Protein AF-A0A3D4FYM9-F1 (afdb_monomer_lite)

Sequence (150 aa):
MAAAEGGMVFTTIVLLTGPLWGKIAWGTYWTWDPRLTSTLLLWFIYLGYFIVRGSTDNSERGRRFSAVVGIVGALDLPLIHLSVTWFRSLHPQPVVLKPEKPTLDPDMLMTLMTGLLAFTALFLGLIVFRYGLERSRWNLELRTRRTGAA

Foldseek 3Di:
DLLLVLLLVVLVCCLVVVLVVCCVVPVGSDDPQQLNVLSVVLNVLSVVLVCLCPVDPDNVNSVVVSVVSVVVSVVSVVVSVCSLVPDDDPDDHDQPPDPDHRPDDPVVVVVVVVVVVVVVVVSVVSSVVVVVVVVVVVVVVVVCVVVVVD

Radius of gyration: 20.03 Å; chains: 1; bounding box: 49×28×64 Å

pLDDT: mean 90.99, std 6.13, range [51.28, 97.25]

Structure (mmCIF, N/CA/C/O backbone):
data_AF-A0A3D4FYM9-F1
#
_entry.id   AF-A0A3D4FYM9-F1
#
loop_
_atom_site.group_PDB
_atom_site.id
_atom_site.type_symbol
_atom_site.label_atom_id
_atom_site.label_alt_id
_atom_site.label_comp_id
_atom_site.label_asym_id
_atom_site.label_entity_id
_atom_site.label_seq_id
_atom_site.pdbx_PDB_ins_code
_atom_site.Cartn_x
_atom_site.Cartn_y
_atom_site.Cartn_z
_atom_site.occupancy
_atom_site.B_iso_or_equiv
_atom_site.auth_seq_id
_atom_site.auth_comp_id
_atom_site.auth_asym_id
_atom_site.auth_atom_id
_atom_site.pdbx_PDB_model_num
ATOM 1 N N . MET A 1 1 ? -11.052 -1.052 9.809 1.00 73.56 1 MET A N 1
ATOM 2 C CA . MET A 1 1 ? -9.872 -1.581 10.523 1.00 73.56 1 MET A CA 1
ATOM 3 C C . MET A 1 1 ? -9.320 -2.796 9.797 1.00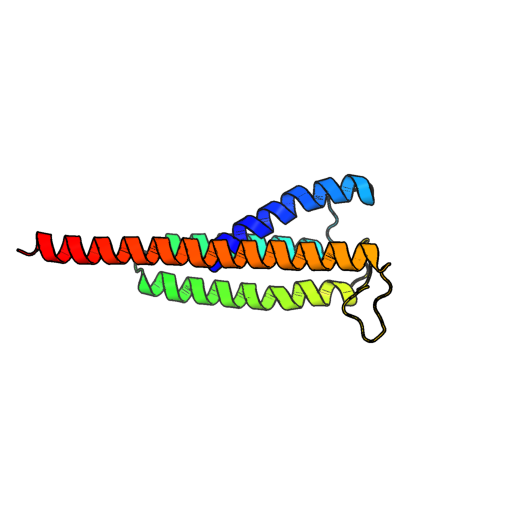 73.56 1 MET A C 1
ATOM 5 O O . MET A 1 1 ? -8.222 -2.673 9.281 1.00 73.56 1 MET A O 1
ATOM 9 N N . ALA A 1 2 ? -10.107 -3.862 9.603 1.00 79.56 2 ALA A N 1
ATOM 10 C CA . ALA A 1 2 ? -9.695 -5.060 8.852 1.00 79.56 2 ALA A CA 1
ATOM 11 C C . ALA A 1 2 ? -8.973 -4.794 7.507 1.00 79.56 2 ALA A C 1
ATOM 13 O O . ALA A 1 2 ? -7.904 -5.342 7.266 1.00 79.56 2 ALA A O 1
ATOM 14 N N . ALA A 1 3 ? -9.507 -3.914 6.649 1.00 83.81 3 ALA A N 1
ATOM 15 C CA . ALA A 1 3 ? -8.876 -3.605 5.358 1.00 83.81 3 ALA A CA 1
ATOM 16 C C . ALA A 1 3 ? -7.536 -2.850 5.480 1.00 83.81 3 ALA A C 1
ATOM 18 O O . ALA A 1 3 ? -6.617 -3.113 4.711 1.00 83.81 3 ALA A O 1
ATOM 19 N N . ALA A 1 4 ? -7.404 -1.950 6.462 1.00 87.31 4 ALA A N 1
ATOM 20 C CA . ALA A 1 4 ? -6.169 -1.199 6.692 1.00 87.31 4 ALA A CA 1
ATOM 21 C C . ALA A 1 4 ? -5.039 -2.107 7.203 1.00 87.31 4 ALA A C 1
ATOM 23 O O . ALA A 1 4 ? -3.888 -1.929 6.826 1.00 87.31 4 ALA A O 1
ATOM 24 N N . GLU A 1 5 ? -5.364 -3.116 8.017 1.00 88.38 5 GLU A N 1
ATOM 25 C CA . GLU A 1 5 ? -4.392 -4.116 8.484 1.00 88.38 5 GLU A CA 1
ATOM 26 C C . GLU A 1 5 ? -3.892 -4.991 7.340 1.00 88.38 5 GLU A C 1
ATOM 28 O O . GLU A 1 5 ? -2.687 -5.194 7.203 1.00 88.38 5 GLU A O 1
ATOM 33 N N . GLY A 1 6 ? -4.805 -5.454 6.480 1.00 90.06 6 GLY A N 1
ATOM 34 C CA . GLY A 1 6 ? -4.428 -6.167 5.263 1.00 90.06 6 GLY A CA 1
ATOM 35 C C . GLY A 1 6 ? -3.527 -5.311 4.371 1.00 90.06 6 GLY A C 1
ATOM 36 O O . GLY A 1 6 ? -2.460 -5.762 3.960 1.00 90.06 6 GLY A O 1
ATOM 37 N N . GLY A 1 7 ? -3.921 -4.058 4.119 1.00 91.44 7 GLY A N 1
ATOM 38 C CA . GLY A 1 7 ? -3.148 -3.117 3.306 1.00 91.44 7 GLY A CA 1
ATOM 39 C C . GLY A 1 7 ? -1.743 -2.879 3.861 1.00 91.44 7 GLY A C 1
ATOM 40 O O . GLY A 1 7 ? -0.768 -2.953 3.116 1.00 91.44 7 GLY A O 1
ATOM 41 N N . MET A 1 8 ? -1.623 -2.691 5.175 1.00 94.25 8 MET A N 1
ATOM 42 C CA . MET A 1 8 ? -0.348 -2.530 5.874 1.00 94.25 8 MET A CA 1
ATOM 43 C C . MET A 1 8 ? 0.578 -3.734 5.679 1.00 94.25 8 MET A C 1
ATOM 45 O O . MET A 1 8 ? 1.748 -3.563 5.333 1.00 94.25 8 MET A O 1
ATOM 49 N N . VAL A 1 9 ? 0.066 -4.954 5.869 1.00 93.75 9 VAL A N 1
ATOM 50 C CA . VAL A 1 9 ? 0.854 -6.188 5.719 1.00 93.75 9 VAL A CA 1
ATOM 51 C C . VAL A 1 9 ? 1.342 -6.342 4.282 1.00 93.75 9 VAL A C 1
ATOM 53 O O . VAL A 1 9 ? 2.535 -6.530 4.059 1.00 93.75 9 VAL A O 1
ATOM 56 N N . PHE A 1 10 ? 0.451 -6.202 3.302 1.00 94.50 10 PHE A N 1
ATOM 57 C CA . PHE A 1 10 ? 0.804 -6.372 1.891 1.00 94.50 10 PHE A CA 1
ATOM 58 C C . PHE A 1 10 ? 1.779 -5.291 1.418 1.00 94.50 10 PHE A C 1
ATOM 60 O O . PHE A 1 10 ? 2.760 -5.607 0.749 1.00 94.50 10 PHE A O 1
ATOM 67 N N . THR A 1 11 ? 1.570 -4.036 1.821 1.00 95.31 11 THR A N 1
ATOM 68 C CA . THR A 1 11 ? 2.487 -2.935 1.486 1.00 95.31 11 THR A CA 1
ATOM 69 C C . THR A 1 11 ? 3.859 -3.156 2.124 1.00 95.31 11 THR A C 1
ATOM 71 O O . THR A 1 11 ? 4.875 -2.938 1.476 1.00 95.31 11 THR A O 1
ATOM 74 N N . THR A 1 12 ? 3.910 -3.658 3.363 1.00 96.81 12 THR A N 1
ATOM 75 C CA . THR A 1 12 ? 5.177 -4.015 4.026 1.00 96.81 12 THR A CA 1
ATOM 76 C C . THR A 1 12 ? 5.907 -5.116 3.267 1.00 96.81 12 THR A C 1
ATOM 78 O O . THR A 1 12 ? 7.101 -4.988 3.017 1.00 96.81 12 THR A O 1
ATOM 81 N N . ILE A 1 13 ? 5.199 -6.173 2.855 1.00 96.12 13 ILE A N 1
ATOM 82 C CA . ILE A 1 13 ? 5.787 -7.248 2.048 1.00 96.12 13 ILE A CA 1
ATOM 83 C C . ILE A 1 13 ? 6.370 -6.662 0.762 1.00 96.12 13 ILE A C 1
ATOM 85 O O . ILE A 1 13 ? 7.546 -6.876 0.496 1.00 96.12 13 ILE A O 1
ATOM 89 N N . VAL A 1 14 ? 5.601 -5.859 0.020 1.00 95.12 14 VAL A N 1
ATOM 90 C CA . VAL A 1 14 ? 6.057 -5.228 -1.230 1.00 95.12 14 VAL A CA 1
ATOM 91 C C . VAL A 1 14 ? 7.296 -4.354 -1.015 1.00 95.12 14 VAL A C 1
ATOM 93 O O . VAL A 1 14 ? 8.240 -4.449 -1.796 1.00 95.12 14 VAL A O 1
ATOM 96 N N . LEU A 1 15 ? 7.334 -3.543 0.046 1.00 96.50 15 LEU A N 1
ATOM 97 C CA . LEU A 1 15 ? 8.478 -2.677 0.352 1.00 96.50 15 LEU A CA 1
ATOM 98 C C . LEU A 1 15 ? 9.730 -3.445 0.790 1.00 96.50 15 LEU A C 1
ATOM 100 O O . LEU A 1 15 ? 10.827 -2.908 0.680 1.00 96.50 15 LEU A O 1
ATOM 104 N N . LEU A 1 16 ? 9.595 -4.687 1.256 1.00 96.44 16 LEU A N 1
ATOM 105 C CA . LEU A 1 16 ? 10.733 -5.538 1.605 1.00 96.44 16 LEU A CA 1
ATOM 106 C C . LEU A 1 16 ? 11.178 -6.404 0.423 1.00 96.44 16 LEU A C 1
ATOM 108 O O . LEU A 1 16 ? 12.359 -6.443 0.086 1.00 96.44 16 LEU A O 1
ATOM 112 N N . THR A 1 17 ? 10.244 -7.092 -0.233 1.00 96.44 17 THR A N 1
ATOM 113 C CA . THR A 1 17 ? 10.552 -8.030 -1.321 1.00 96.44 17 THR A CA 1
ATOM 114 C C . THR A 1 17 ? 10.844 -7.322 -2.640 1.00 96.44 17 THR A C 1
ATOM 116 O O . THR A 1 17 ? 11.630 -7.826 -3.439 1.00 96.44 17 THR A O 1
ATOM 119 N N . GLY A 1 18 ? 10.244 -6.151 -2.873 1.00 94.31 18 GLY A N 1
ATOM 120 C CA . GLY A 1 18 ? 10.445 -5.344 -4.076 1.00 94.31 18 GLY A CA 1
ATOM 121 C C . GLY A 1 18 ? 11.907 -4.934 -4.271 1.00 94.31 18 GLY A C 1
ATOM 122 O O . GLY A 1 18 ? 12.480 -5.287 -5.299 1.00 94.31 18 GLY A O 1
ATOM 123 N N . PRO A 1 19 ? 12.553 -4.277 -3.290 1.00 95.56 19 PRO A N 1
ATOM 124 C CA . PRO A 1 19 ? 13.971 -3.924 -3.367 1.00 95.56 19 PRO A CA 1
ATOM 125 C C . PRO A 1 19 ? 14.909 -5.110 -3.588 1.00 95.56 19 PRO A C 1
ATOM 127 O O . PRO A 1 19 ? 15.869 -5.010 -4.354 1.00 95.56 19 PRO A O 1
ATOM 130 N N . LEU A 1 20 ? 14.628 -6.249 -2.946 1.00 96.44 20 LEU A N 1
ATOM 131 C CA . LEU A 1 20 ? 15.413 -7.475 -3.114 1.00 96.44 20 LEU A CA 1
ATOM 132 C C . LEU A 1 20 ? 15.363 -7.971 -4.563 1.00 96.44 20 LEU A C 1
ATOM 134 O O . LEU A 1 20 ? 16.399 -8.289 -5.145 1.00 96.44 20 LEU A O 1
ATOM 138 N N . TRP A 1 21 ? 14.175 -7.977 -5.170 1.00 95.19 21 TRP A N 1
ATOM 139 C CA . TRP A 1 21 ? 14.016 -8.312 -6.583 1.00 95.19 21 TRP A CA 1
ATOM 140 C C . TRP A 1 21 ? 14.623 -7.243 -7.505 1.00 95.19 21 TRP A C 1
ATOM 142 O O . TRP A 1 21 ? 15.315 -7.582 -8.464 1.00 95.19 21 TRP A O 1
ATOM 152 N N . GLY A 1 22 ? 14.442 -5.958 -7.186 1.00 93.69 22 GLY A N 1
ATOM 153 C CA . GLY A 1 22 ? 14.993 -4.830 -7.942 1.00 93.69 22 GLY A CA 1
ATOM 154 C C . GLY A 1 22 ? 16.516 -4.883 -8.045 1.00 93.69 22 GLY A C 1
ATOM 155 O O . GLY A 1 22 ? 17.077 -4.605 -9.107 1.00 93.69 22 GLY A O 1
ATOM 156 N N . LYS A 1 23 ? 17.198 -5.355 -6.994 1.00 95.19 23 LYS A N 1
ATOM 157 C CA . LYS A 1 23 ? 18.647 -5.572 -7.035 1.00 95.19 23 LYS A CA 1
ATOM 158 C C . LYS A 1 23 ? 19.053 -6.593 -8.096 1.00 95.19 23 LYS A C 1
ATOM 160 O O . LYS A 1 23 ? 20.060 -6.377 -8.766 1.00 95.19 23 LYS A O 1
ATOM 165 N N . ILE A 1 24 ? 18.284 -7.671 -8.244 1.00 95.81 24 ILE A N 1
ATOM 166 C CA . ILE A 1 24 ? 18.537 -8.736 -9.222 1.00 95.81 24 ILE A CA 1
ATOM 167 C C . ILE A 1 24 ? 18.197 -8.254 -10.637 1.00 95.81 24 ILE A C 1
ATOM 169 O O . ILE A 1 24 ? 18.975 -8.474 -11.559 1.00 95.81 24 ILE A O 1
ATOM 173 N N . ALA A 1 25 ? 17.061 -7.576 -10.811 1.00 93.44 25 ALA A N 1
ATOM 174 C CA . ALA A 1 25 ? 16.569 -7.164 -12.124 1.00 93.44 25 ALA A CA 1
ATOM 175 C C . ALA A 1 25 ? 17.298 -5.936 -12.698 1.00 93.44 25 ALA A C 1
ATOM 177 O O . ALA A 1 25 ? 17.556 -5.877 -13.899 1.00 93.44 25 ALA A O 1
ATOM 178 N N . TRP A 1 26 ? 17.614 -4.948 -11.856 1.00 94.00 26 TRP A N 1
ATOM 179 C CA . TRP A 1 26 ? 18.085 -3.619 -12.277 1.00 94.00 26 TRP A CA 1
ATOM 180 C C . TRP A 1 26 ? 19.384 -3.174 -11.595 1.00 94.00 26 TRP A C 1
ATOM 182 O O . TRP A 1 26 ? 19.847 -2.057 -11.814 1.00 94.00 26 TRP A O 1
ATOM 192 N N . GLY A 1 27 ? 19.983 -4.008 -10.743 1.00 95.38 27 GLY A N 1
ATOM 193 C CA . GLY A 1 27 ? 21.263 -3.712 -10.093 1.00 95.38 27 GLY A CA 1
ATOM 194 C C . GLY A 1 27 ? 21.192 -2.743 -8.905 1.00 95.38 27 GLY A C 1
ATOM 195 O O . GLY A 1 27 ? 22.217 -2.519 -8.253 1.00 95.38 27 GLY A O 1
ATOM 196 N N . THR A 1 28 ? 20.010 -2.229 -8.547 1.00 94.44 28 THR A N 1
ATOM 197 C CA . THR A 1 28 ? 19.791 -1.315 -7.410 1.00 94.44 28 THR A CA 1
ATOM 198 C C . THR A 1 28 ? 18.623 -1.764 -6.532 1.00 94.44 28 THR A C 1
ATOM 200 O O . THR A 1 28 ? 17.626 -2.266 -7.038 1.00 94.44 28 THR A O 1
ATOM 203 N N . TYR A 1 29 ? 18.737 -1.580 -5.213 1.00 93.88 29 TYR A N 1
ATOM 204 C CA . TYR A 1 29 ? 17.659 -1.905 -4.271 1.00 93.88 29 TYR A CA 1
ATOM 205 C C . TYR A 1 29 ? 16.525 -0.879 -4.313 1.00 93.88 29 TYR A C 1
ATOM 207 O O . TYR A 1 29 ? 15.361 -1.225 -4.154 1.00 93.88 29 TYR A O 1
ATOM 215 N N . TRP A 1 30 ? 16.853 0.398 -4.492 1.00 95.44 30 TRP A N 1
ATOM 216 C CA . TRP A 1 30 ? 15.868 1.466 -4.398 1.00 95.44 30 TRP A CA 1
ATOM 217 C C . TRP A 1 30 ? 16.238 2.628 -5.300 1.00 95.44 30 TRP A C 1
ATOM 219 O O . TRP A 1 30 ? 17.409 2.991 -5.436 1.00 95.44 30 TRP A O 1
ATOM 229 N N . THR A 1 31 ? 15.210 3.238 -5.871 1.00 92.94 31 THR A N 1
ATOM 230 C CA . THR A 1 31 ? 15.284 4.532 -6.531 1.00 92.94 31 THR A CA 1
ATOM 231 C C . THR A 1 31 ? 14.229 5.442 -5.943 1.00 92.94 31 THR A C 1
ATOM 233 O O . THR A 1 31 ? 13.118 5.022 -5.641 1.00 92.94 31 THR A O 1
ATOM 236 N N . TRP A 1 32 ? 14.561 6.717 -5.804 1.00 93.25 32 TRP A N 1
ATOM 237 C CA . TRP A 1 32 ? 13.632 7.736 -5.319 1.00 93.25 32 TRP A CA 1
ATOM 238 C C . TRP A 1 32 ? 12.696 8.220 -6.427 1.00 93.25 32 TRP A C 1
ATOM 240 O O . TRP A 1 32 ? 12.464 9.415 -6.589 1.00 93.25 32 TRP A O 1
ATOM 250 N N . ASP A 1 33 ? 12.193 7.295 -7.243 1.00 93.00 33 ASP A N 1
ATOM 251 C CA . ASP A 1 33 ? 11.216 7.640 -8.262 1.00 93.00 33 ASP A CA 1
ATOM 252 C C . ASP A 1 33 ? 9.827 7.849 -7.633 1.00 93.00 33 ASP A C 1
ATOM 254 O O . ASP A 1 33 ? 9.548 7.347 -6.533 1.00 93.00 33 ASP A O 1
ATOM 258 N N . PRO A 1 34 ? 8.934 8.594 -8.308 1.00 93.12 34 PRO A N 1
ATOM 259 C CA . PRO A 1 34 ? 7.643 8.952 -7.734 1.00 93.12 34 PRO A CA 1
ATOM 260 C C . PRO A 1 34 ? 6.753 7.756 -7.397 1.00 93.12 34 PRO A C 1
ATOM 262 O O . PRO A 1 34 ? 5.979 7.855 -6.449 1.00 93.12 34 PRO A O 1
ATOM 265 N N . ARG A 1 35 ? 6.875 6.618 -8.095 1.00 93.81 35 ARG A N 1
ATOM 266 C CA . ARG A 1 35 ? 6.069 5.413 -7.834 1.00 93.81 35 ARG A CA 1
ATOM 267 C C . ARG A 1 35 ? 6.485 4.741 -6.534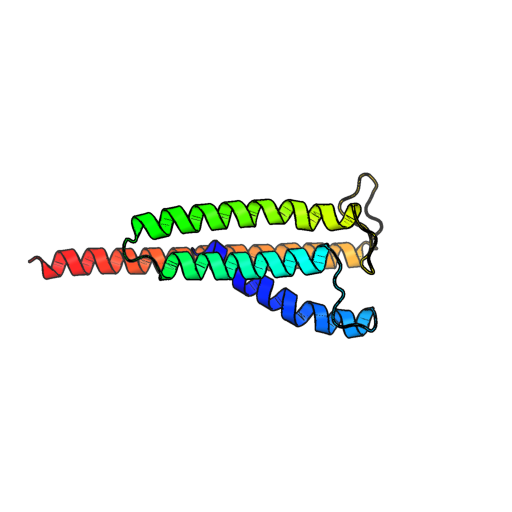 1.00 93.81 35 ARG A C 1
ATOM 269 O O . ARG A 1 35 ? 5.644 4.441 -5.688 1.00 93.81 35 ARG A O 1
ATOM 276 N N . LEU A 1 36 ? 7.786 4.513 -6.370 1.00 94.94 36 LEU A N 1
ATOM 277 C CA . LEU A 1 36 ? 8.333 3.904 -5.159 1.00 94.94 36 LEU A CA 1
ATOM 278 C C . LEU A 1 36 ? 8.142 4.817 -3.943 1.00 94.94 36 LEU A C 1
ATOM 280 O O . LEU A 1 36 ? 7.709 4.364 -2.884 1.00 94.94 36 LEU A O 1
ATOM 284 N N . THR A 1 37 ? 8.372 6.119 -4.116 1.00 95.50 37 THR A N 1
ATOM 285 C CA . THR A 1 37 ? 8.239 7.107 -3.036 1.00 95.50 37 THR A CA 1
ATOM 286 C C . THR A 1 37 ? 6.787 7.276 -2.579 1.00 95.50 37 THR A C 1
ATOM 288 O O . THR A 1 37 ? 6.539 7.310 -1.377 1.00 95.50 37 THR A O 1
ATOM 291 N N . SER A 1 38 ? 5.816 7.321 -3.499 1.00 95.38 38 SER A N 1
ATOM 292 C CA . SER A 1 38 ? 4.387 7.356 -3.135 1.00 95.38 38 SER A CA 1
ATOM 293 C C . SER A 1 38 ? 3.927 6.047 -2.489 1.00 95.38 38 SER A C 1
ATOM 295 O O . SER A 1 38 ? 3.229 6.071 -1.486 1.00 95.38 38 SER A O 1
ATOM 297 N N . THR A 1 39 ? 4.424 4.891 -2.937 1.00 95.94 39 THR A N 1
ATOM 298 C CA . THR A 1 39 ? 4.140 3.610 -2.259 1.00 95.94 39 THR A CA 1
ATOM 299 C C . THR A 1 39 ? 4.689 3.578 -0.823 1.00 95.94 39 THR A C 1
ATOM 301 O O . THR A 1 39 ? 4.041 3.056 0.086 1.00 95.94 39 THR A O 1
ATOM 304 N N . LEU A 1 40 ? 5.867 4.164 -0.583 1.00 96.94 40 LEU A N 1
ATOM 305 C CA . LEU A 1 40 ? 6.410 4.342 0.767 1.00 96.94 40 LEU A CA 1
ATOM 306 C C . LEU A 1 40 ? 5.570 5.331 1.594 1.00 96.94 40 LEU A C 1
ATOM 308 O O . LEU A 1 40 ? 5.335 5.102 2.781 1.00 96.94 40 LEU A O 1
ATOM 312 N N . LEU A 1 41 ? 5.076 6.407 0.978 1.00 97.12 41 LEU A N 1
ATOM 313 C CA . LEU A 1 41 ? 4.159 7.345 1.625 1.00 97.12 41 LEU A CA 1
ATOM 314 C C . LEU A 1 41 ? 2.854 6.653 2.045 1.00 97.12 41 LEU A C 1
ATOM 316 O O . LEU A 1 41 ? 2.431 6.819 3.188 1.00 97.12 41 LEU A O 1
ATOM 320 N N . LEU A 1 42 ? 2.267 5.815 1.186 1.00 96.81 42 LEU A N 1
ATOM 321 C CA . LEU A 1 42 ? 1.097 4.998 1.512 1.00 96.81 42 LEU A CA 1
ATOM 322 C C . LEU A 1 42 ? 1.331 4.135 2.759 1.00 96.81 42 LEU A C 1
ATOM 324 O O . LEU A 1 42 ? 0.459 4.028 3.622 1.00 96.81 42 LEU A O 1
ATOM 328 N N . TRP A 1 43 ? 2.522 3.546 2.891 1.00 97.19 43 TRP A N 1
ATOM 329 C CA . TRP A 1 43 ? 2.900 2.771 4.074 1.00 97.19 43 TRP A CA 1
ATOM 330 C C . TRP A 1 43 ? 2.916 3.628 5.348 1.00 97.19 43 TRP A C 1
ATOM 332 O O . TRP A 1 43 ? 2.354 3.226 6.369 1.00 97.19 43 TRP A O 1
ATOM 342 N N . PHE A 1 44 ? 3.466 4.846 5.286 1.00 97.25 44 PHE A N 1
ATOM 343 C CA . PHE A 1 44 ? 3.394 5.795 6.402 1.00 97.25 44 PHE A CA 1
ATOM 344 C C . PHE A 1 44 ? 1.963 6.253 6.705 1.00 97.25 44 PHE A C 1
ATOM 346 O O . PHE A 1 44 ? 1.618 6.425 7.874 1.00 97.25 44 PHE A O 1
ATOM 353 N N . ILE A 1 45 ? 1.106 6.405 5.693 1.00 96.06 45 ILE A N 1
ATOM 354 C CA . ILE A 1 45 ? -0.315 6.720 5.887 1.00 96.06 45 ILE A CA 1
ATOM 355 C C . ILE A 1 45 ? -1.018 5.582 6.637 1.00 96.06 45 ILE A C 1
ATOM 357 O O . ILE A 1 45 ? -1.778 5.851 7.571 1.00 96.06 45 ILE A O 1
ATOM 361 N N . TYR A 1 46 ? -0.733 4.317 6.309 1.00 95.62 46 TYR A N 1
ATOM 362 C CA . TYR A 1 46 ? -1.249 3.183 7.080 1.00 95.62 46 TYR A CA 1
ATOM 363 C C . TYR A 1 46 ? -0.757 3.197 8.533 1.00 95.62 46 TYR A C 1
ATOM 365 O O . TYR A 1 46 ? -1.564 3.003 9.443 1.00 95.62 46 TYR A O 1
ATOM 373 N N . LEU A 1 47 ? 0.523 3.487 8.788 1.00 95.38 47 LEU A N 1
ATOM 374 C CA . LEU A 1 47 ? 1.014 3.658 10.161 1.00 95.38 47 LEU A CA 1
ATOM 375 C C . LEU A 1 47 ? 0.285 4.789 10.894 1.00 95.38 47 LEU A C 1
ATOM 377 O O . LEU A 1 47 ? -0.173 4.600 12.021 1.00 95.38 47 LEU A O 1
ATOM 381 N N . GLY A 1 48 ? 0.122 5.941 10.242 1.00 94.06 48 GLY A N 1
ATOM 382 C CA . GLY A 1 48 ? -0.623 7.080 10.774 1.00 94.06 48 GLY A CA 1
ATOM 383 C C . GLY A 1 48 ? -2.070 6.719 11.112 1.00 94.06 48 GLY A C 1
ATOM 384 O O . GLY A 1 48 ? -2.566 7.098 12.173 1.00 94.06 48 GLY A O 1
ATOM 385 N N . TYR A 1 49 ? -2.728 5.914 10.271 1.00 94.38 49 TYR A N 1
ATOM 386 C CA . TYR A 1 49 ? -4.070 5.395 10.537 1.00 94.38 49 TYR A CA 1
ATOM 387 C C . TYR A 1 49 ? -4.115 4.621 11.864 1.00 94.38 49 TYR A C 1
ATOM 389 O O . TYR A 1 49 ? -5.021 4.851 12.670 1.00 94.38 49 TYR A O 1
ATOM 397 N N . PHE A 1 50 ? -3.148 3.732 12.122 1.00 92.75 50 PHE A N 1
ATOM 398 C CA . PHE A 1 50 ? -3.103 2.9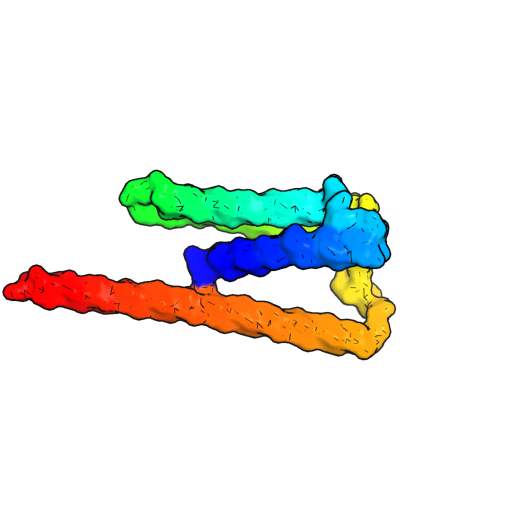53 13.366 1.00 92.75 50 PHE A CA 1
ATOM 399 C C . PHE A 1 50 ? -2.764 3.799 14.585 1.00 92.75 50 PHE A C 1
ATOM 401 O O . PHE A 1 50 ? -3.404 3.628 15.622 1.00 92.75 50 PHE A O 1
ATOM 408 N N . ILE A 1 51 ? -1.821 4.734 14.454 1.00 93.25 51 ILE A N 1
ATOM 409 C CA . ILE A 1 51 ? -1.460 5.660 15.531 1.00 93.25 51 ILE A CA 1
ATOM 410 C C . ILE A 1 51 ? -2.691 6.464 15.948 1.00 93.25 51 ILE A C 1
ATOM 412 O O . ILE A 1 51 ? -3.062 6.431 17.115 1.00 93.25 51 ILE A O 1
ATOM 416 N N . VAL A 1 52 ? -3.383 7.104 15.001 1.00 92.38 52 VAL A N 1
ATOM 417 C CA . VAL A 1 52 ? -4.598 7.892 15.277 1.00 92.38 52 VAL A CA 1
ATOM 418 C C . VAL A 1 52 ? -5.705 7.025 15.874 1.00 92.38 52 VAL A C 1
ATOM 420 O O . VAL A 1 52 ? -6.411 7.444 16.794 1.00 92.38 52 VAL A O 1
ATOM 423 N N . ARG A 1 53 ? -5.869 5.798 15.365 1.00 89.12 53 ARG A N 1
ATOM 424 C CA . ARG A 1 53 ? -6.880 4.868 15.871 1.00 89.12 53 ARG A CA 1
ATOM 425 C C . ARG A 1 53 ? -6.592 4.407 17.303 1.00 89.12 53 ARG A C 1
ATOM 427 O O . ARG A 1 53 ? -7.551 4.161 18.030 1.00 89.12 53 ARG A O 1
ATOM 434 N N . GLY A 1 54 ? -5.321 4.274 17.681 1.00 87.75 54 GLY A N 1
ATOM 435 C CA . GLY A 1 54 ? -4.884 3.816 19.001 1.00 87.75 54 GLY A CA 1
ATOM 436 C C . GLY A 1 54 ? -4.666 4.926 20.032 1.00 87.75 54 GLY A C 1
ATOM 437 O O . GLY A 1 54 ? -4.759 4.652 21.221 1.00 87.75 54 GLY A O 1
ATOM 438 N N . SER A 1 55 ? -4.405 6.165 19.608 1.00 88.25 55 SER A N 1
ATOM 439 C CA . SER A 1 55 ? -4.058 7.282 20.501 1.00 88.25 55 SER A CA 1
ATOM 440 C C . SER A 1 55 ? -5.252 8.088 21.015 1.00 88.25 55 SER A C 1
ATOM 442 O O . SER A 1 55 ? -5.070 9.013 21.801 1.00 88.25 55 SER A O 1
ATOM 444 N N . THR A 1 56 ? -6.471 7.785 20.559 1.00 84.56 56 THR A N 1
ATOM 445 C CA . THR A 1 56 ? -7.663 8.556 20.931 1.00 84.56 56 THR A CA 1
ATOM 446 C C . THR A 1 56 ? -8.451 7.856 22.038 1.00 84.56 56 THR A C 1
ATOM 448 O O . THR A 1 56 ? -9.021 6.793 21.799 1.00 84.56 56 THR A O 1
ATOM 451 N N . ASP A 1 57 ? -8.588 8.498 23.203 1.00 81.44 57 ASP A N 1
ATOM 452 C CA . ASP A 1 57 ? -9.346 7.962 24.352 1.00 81.44 57 ASP A CA 1
ATOM 453 C C . ASP A 1 57 ? -10.832 7.734 24.034 1.00 81.44 57 ASP A C 1
ATOM 455 O O . ASP A 1 57 ? -11.471 6.790 24.501 1.00 81.44 57 ASP A O 1
ATOM 459 N N . ASN A 1 58 ? -11.407 8.603 23.197 1.00 86.75 58 ASN A N 1
ATOM 460 C CA . ASN A 1 58 ? -12.773 8.453 22.718 1.00 86.75 58 ASN A CA 1
ATOM 461 C C . ASN A 1 58 ? -12.801 7.610 21.436 1.00 86.75 58 ASN A C 1
ATOM 463 O O . ASN A 1 58 ? -12.462 8.091 20.350 1.00 86.75 58 ASN A O 1
ATOM 467 N N . SER A 1 59 ? -13.304 6.380 21.559 1.00 80.56 59 SER A N 1
ATOM 468 C CA . SER A 1 59 ? -13.426 5.419 20.455 1.00 80.56 59 SER A CA 1
ATOM 469 C C . SER A 1 59 ? -14.150 5.984 19.221 1.00 80.56 59 SER A C 1
ATOM 471 O O . SER A 1 59 ? -13.732 5.738 18.089 1.00 80.56 59 SER A O 1
ATOM 473 N N . GLU A 1 60 ? -15.195 6.795 19.406 1.00 85.19 60 GLU A N 1
ATOM 474 C CA . GLU A 1 60 ? -15.954 7.389 18.299 1.00 85.19 60 GLU A CA 1
ATOM 475 C C . GLU A 1 60 ? -15.145 8.472 17.572 1.00 85.19 60 GLU A C 1
ATOM 477 O O . GLU A 1 60 ? -15.119 8.517 16.340 1.00 85.19 60 GLU A O 1
ATOM 482 N N . ARG A 1 61 ? -14.410 9.311 18.311 1.00 86.44 61 ARG A N 1
ATOM 483 C CA . ARG A 1 61 ? -13.502 10.298 17.699 1.00 86.44 61 ARG A CA 1
ATOM 484 C C . ARG A 1 61 ? -12.355 9.611 16.961 1.00 86.44 61 ARG A C 1
ATOM 486 O O . ARG A 1 61 ? -12.085 9.965 15.815 1.00 86.44 61 ARG A O 1
ATOM 493 N N . GLY A 1 62 ? -11.760 8.577 17.557 1.00 88.81 62 GLY A N 1
ATOM 494 C CA . GLY A 1 62 ? -10.702 7.784 16.926 1.00 88.81 62 GLY A CA 1
ATOM 495 C C . GLY A 1 62 ? -11.168 7.129 15.623 1.00 88.81 62 GLY A C 1
ATOM 496 O O . GLY A 1 62 ? -10.439 7.125 14.629 1.00 88.81 62 GLY A O 1
ATOM 497 N N . ARG A 1 63 ? -12.417 6.643 15.563 1.00 87.69 63 ARG A N 1
ATOM 498 C CA . ARG A 1 63 ? -13.041 6.141 14.323 1.00 87.69 63 ARG A CA 1
ATOM 499 C C . ARG A 1 63 ? -13.141 7.212 13.240 1.00 87.69 63 ARG A C 1
ATOM 501 O O . ARG A 1 63 ? -12.803 6.926 12.097 1.00 87.69 63 ARG A O 1
ATOM 508 N N . ARG A 1 64 ? -13.581 8.422 13.586 1.00 89.69 64 ARG A N 1
ATOM 509 C CA . ARG A 1 64 ? -13.738 9.523 12.621 1.00 89.69 64 ARG A CA 1
ATOM 510 C C . ARG A 1 64 ? -12.397 10.015 12.092 1.00 89.69 64 ARG A C 1
ATOM 512 O O . ARG A 1 64 ? -12.232 10.115 10.883 1.00 89.69 64 ARG A O 1
ATOM 519 N N . PHE A 1 65 ? -11.426 10.261 12.967 1.00 91.25 65 PHE A N 1
ATOM 520 C CA . PHE A 1 65 ? -10.105 10.727 12.542 1.00 91.25 65 PHE A CA 1
ATOM 521 C C . PHE A 1 65 ? -9.363 9.675 11.716 1.00 91.25 65 PHE A C 1
ATOM 523 O O . PHE A 1 65 ? -8.823 9.999 10.661 1.00 91.25 65 PHE A O 1
ATOM 530 N N . SER A 1 66 ? -9.417 8.401 12.116 1.00 91.25 66 SER A N 1
ATOM 531 C CA . SER A 1 66 ? -8.842 7.320 11.303 1.00 91.25 66 SER A CA 1
ATOM 532 C C . SER A 1 66 ? -9.538 7.169 9.943 1.00 91.25 66 SER A C 1
ATOM 534 O O . SER A 1 66 ? -8.870 6.871 8.956 1.00 91.25 66 SER A O 1
ATOM 536 N N . ALA A 1 67 ? -10.844 7.443 9.836 1.00 91.56 67 ALA A N 1
ATOM 537 C CA . ALA A 1 67 ? -11.531 7.463 8.543 1.00 91.56 67 ALA A CA 1
ATOM 538 C C . ALA A 1 67 ? -10.994 8.563 7.612 1.00 91.56 67 ALA A C 1
ATOM 540 O O . ALA A 1 67 ? -10.782 8.295 6.433 1.00 91.56 67 ALA A O 1
ATOM 541 N N . VAL A 1 68 ? -10.708 9.761 8.136 1.00 93.81 68 VAL A N 1
ATOM 542 C CA . VAL A 1 68 ? -10.095 10.851 7.352 1.00 93.81 68 VAL A CA 1
ATOM 543 C C . VAL A 1 68 ? -8.725 10.432 6.822 1.00 93.81 68 VAL A C 1
ATOM 545 O O . VAL A 1 68 ? -8.468 10.570 5.629 1.00 93.81 68 VAL A O 1
ATOM 548 N N . VAL A 1 69 ? -7.874 9.846 7.671 1.00 93.81 69 VAL A N 1
ATOM 549 C CA . VAL A 1 69 ? -6.561 9.329 7.243 1.00 93.81 69 VAL A CA 1
ATOM 550 C C . VAL A 1 69 ? -6.715 8.252 6.163 1.00 93.81 69 VAL A C 1
ATOM 552 O O . VAL A 1 69 ? -5.990 8.261 5.173 1.00 93.81 69 VAL A O 1
ATOM 555 N N . GLY A 1 70 ? -7.698 7.359 6.311 1.00 92.75 70 GLY A N 1
ATOM 556 C CA . GLY A 1 70 ? -8.005 6.342 5.306 1.00 92.75 70 GLY A CA 1
ATOM 557 C C . GLY A 1 70 ? -8.431 6.930 3.957 1.00 92.75 70 GLY A C 1
ATOM 558 O O . GLY A 1 70 ? -7.999 6.433 2.920 1.00 92.75 70 GLY A O 1
ATOM 559 N N . ILE A 1 71 ? -9.227 8.004 3.955 1.00 94.06 71 ILE A N 1
ATOM 560 C CA . ILE A 1 71 ? -9.617 8.715 2.726 1.00 94.06 71 ILE A CA 1
ATOM 561 C C . ILE A 1 71 ? -8.389 9.343 2.060 1.00 94.06 71 ILE A C 1
ATOM 563 O O . ILE A 1 71 ? -8.222 9.202 0.853 1.00 94.06 71 ILE A O 1
ATOM 567 N N . VAL A 1 72 ? -7.505 9.980 2.834 1.00 94.31 72 VAL A N 1
ATOM 568 C CA . VAL A 1 72 ? -6.248 10.536 2.307 1.00 94.31 72 VAL A CA 1
ATOM 569 C C . VAL A 1 72 ? -5.391 9.439 1.668 1.00 94.31 72 VAL A C 1
ATOM 571 O O . VAL A 1 72 ? -4.917 9.616 0.552 1.00 94.31 72 VAL A O 1
ATOM 574 N N . GLY A 1 73 ? -5.264 8.276 2.313 1.00 93.94 73 GLY A N 1
ATOM 575 C CA . GLY A 1 73 ? -4.570 7.122 1.729 1.00 93.94 73 GLY A CA 1
ATOM 576 C C . GLY A 1 73 ? -5.219 6.603 0.446 1.00 93.94 73 GLY A C 1
ATOM 577 O O . GLY A 1 73 ? -4.524 6.246 -0.499 1.00 93.94 73 GLY A O 1
ATOM 578 N N . ALA A 1 74 ? -6.551 6.609 0.361 1.00 94.38 74 ALA A N 1
ATOM 579 C CA . ALA A 1 74 ? -7.255 6.210 -0.855 1.00 94.38 74 ALA A CA 1
ATOM 580 C C . ALA A 1 74 ? -6.988 7.164 -2.033 1.00 94.38 74 ALA A C 1
ATOM 582 O O . ALA A 1 74 ? -6.954 6.713 -3.176 1.00 94.38 74 ALA A O 1
ATOM 583 N N . LEU A 1 75 ? -6.770 8.457 -1.766 1.00 95.81 75 LEU A N 1
ATOM 584 C CA . LEU A 1 75 ? -6.384 9.444 -2.781 1.00 95.81 75 LEU A CA 1
ATOM 585 C C . LEU A 1 75 ? -4.935 9.280 -3.258 1.00 95.81 75 LEU A C 1
ATOM 587 O O . LEU A 1 75 ? -4.615 9.708 -4.363 1.00 95.81 75 LEU A O 1
ATOM 591 N N . ASP A 1 76 ? -4.075 8.634 -2.474 1.00 95.06 76 ASP A N 1
ATOM 592 C CA . ASP A 1 76 ? -2.698 8.335 -2.876 1.00 95.06 76 ASP A CA 1
ATOM 593 C C . ASP A 1 76 ? -2.626 7.192 -3.907 1.00 95.06 76 ASP A C 1
ATOM 595 O O . ASP A 1 76 ? -1.785 7.198 -4.801 1.00 95.06 76 ASP A O 1
ATOM 599 N N . LEU A 1 77 ? -3.576 6.249 -3.884 1.00 93.38 77 LEU A N 1
ATOM 600 C CA . LEU A 1 77 ? -3.647 5.147 -4.857 1.00 93.38 77 LEU A CA 1
ATOM 601 C C . LEU A 1 77 ? -3.681 5.599 -6.334 1.00 93.38 77 LEU A C 1
ATOM 603 O O . LEU A 1 77 ? -2.877 5.089 -7.123 1.00 93.38 77 LEU A O 1
ATOM 607 N N . PRO A 1 78 ? -4.558 6.534 -6.763 1.00 93.94 78 PRO A N 1
ATOM 608 C CA . PRO A 1 78 ? -4.517 7.041 -8.130 1.00 93.94 78 PRO A CA 1
ATOM 609 C C . PRO A 1 78 ? -3.230 7.820 -8.424 1.00 93.94 78 PRO A C 1
ATOM 611 O O . PRO A 1 78 ? -2.757 7.761 -9.556 1.00 93.94 78 PRO A O 1
ATOM 614 N N . LEU A 1 79 ? -2.617 8.489 -7.440 1.00 94.00 79 LEU A N 1
ATOM 615 C CA . LEU A 1 79 ? -1.324 9.158 -7.629 1.00 94.00 79 LEU A CA 1
ATOM 616 C C . LEU A 1 79 ? -0.207 8.145 -7.909 1.00 94.00 79 LEU A C 1
ATOM 618 O O . LEU A 1 79 ? 0.540 8.321 -8.873 1.00 94.00 79 LEU A O 1
ATOM 622 N N . ILE A 1 80 ? -0.144 7.047 -7.148 1.00 93.81 80 ILE A N 1
ATOM 623 C CA . ILE A 1 80 ? 0.783 5.933 -7.398 1.00 93.81 80 ILE A CA 1
ATOM 624 C C . ILE A 1 80 ? 0.566 5.383 -8.811 1.00 93.81 80 ILE A C 1
ATOM 626 O O . ILE A 1 80 ? 1.530 5.187 -9.553 1.00 93.81 80 ILE A O 1
ATOM 630 N N . HIS A 1 81 ? -0.685 5.161 -9.223 1.00 91.75 81 HIS A N 1
ATOM 631 C CA . HIS A 1 81 ? -0.982 4.637 -10.555 1.00 91.75 81 HIS A CA 1
ATOM 632 C C . HIS A 1 81 ? -0.553 5.601 -11.670 1.00 91.75 81 HIS A C 1
ATOM 634 O O . HIS A 1 81 ? 0.156 5.204 -12.592 1.00 91.75 81 HIS A O 1
ATOM 640 N N . LEU A 1 82 ? -0.925 6.877 -11.570 1.00 92.00 82 LEU A N 1
ATOM 641 C CA . LEU A 1 82 ? -0.605 7.893 -12.576 1.00 92.00 82 LEU A CA 1
ATOM 642 C C . LEU A 1 82 ? 0.897 8.194 -12.645 1.00 92.00 82 LEU A C 1
ATOM 644 O O . LEU A 1 82 ? 1.410 8.520 -13.720 1.00 92.00 82 LEU A O 1
ATOM 648 N N . SER A 1 83 ? 1.630 7.995 -11.543 1.00 92.75 83 SER A N 1
ATOM 649 C CA . SER A 1 83 ? 3.090 8.143 -11.507 1.00 92.75 83 SER A CA 1
ATOM 650 C C . SER A 1 83 ? 3.808 7.262 -12.538 1.00 92.75 83 SER A C 1
ATOM 652 O O . SER A 1 83 ? 4.871 7.636 -13.028 1.00 92.75 83 SER A O 1
ATOM 654 N N . VAL A 1 84 ? 3.204 6.124 -12.912 1.00 90.88 84 VAL A N 1
ATOM 655 C CA . VAL A 1 84 ? 3.706 5.197 -13.937 1.00 90.88 84 VAL A CA 1
ATOM 656 C C . VAL A 1 84 ? 3.852 5.886 -15.293 1.00 90.88 84 VAL A C 1
ATOM 658 O O . VAL A 1 84 ? 4.832 5.647 -15.996 1.00 90.88 84 VAL A O 1
ATOM 661 N N . THR A 1 85 ? 2.874 6.720 -15.651 1.00 89.19 85 THR A N 1
ATOM 662 C CA . THR A 1 85 ? 2.785 7.381 -16.960 1.00 89.19 85 THR A CA 1
ATOM 663 C C . THR A 1 85 ? 3.346 8.797 -16.954 1.00 89.19 85 THR A C 1
ATOM 665 O O . THR A 1 85 ? 3.833 9.268 -17.976 1.00 89.19 85 THR A O 1
ATOM 668 N N . TRP A 1 86 ? 3.281 9.493 -15.816 1.00 89.69 86 TRP A N 1
ATOM 669 C CA . TRP A 1 86 ? 3.729 10.883 -15.715 1.00 89.69 86 TRP A CA 1
ATOM 670 C C . TRP A 1 86 ? 5.246 11.026 -15.650 1.00 89.69 86 TRP A C 1
ATOM 672 O O . TRP A 1 86 ? 5.784 12.029 -16.112 1.00 89.69 86 TRP A O 1
ATOM 682 N N . PHE A 1 87 ? 5.942 10.030 -15.101 1.00 88.75 87 PHE A N 1
ATOM 683 C CA . PHE A 1 87 ? 7.379 10.108 -14.876 1.00 88.75 87 PHE A CA 1
ATOM 684 C C . PHE A 1 87 ? 8.113 8.974 -15.579 1.00 88.75 87 PHE A C 1
ATOM 686 O O . PHE A 1 87 ? 7.685 7.820 -15.576 1.00 88.75 87 PHE A O 1
ATOM 693 N N . ARG A 1 88 ? 9.273 9.302 -16.151 1.00 85.69 88 ARG A N 1
ATOM 694 C CA . ARG A 1 88 ? 10.215 8.294 -16.638 1.00 85.69 88 ARG A CA 1
ATOM 695 C C . ARG A 1 88 ? 10.999 7.749 -15.449 1.00 85.69 88 ARG A C 1
ATOM 697 O O . ARG A 1 88 ? 11.597 8.519 -14.702 1.00 85.69 88 ARG A O 1
ATOM 704 N N . SER A 1 89 ? 11.008 6.434 -15.286 1.00 87.12 89 SER A N 1
ATOM 705 C CA . SER A 1 89 ? 11.805 5.742 -14.272 1.00 87.12 89 SER A CA 1
ATOM 706 C C . SER A 1 89 ? 12.397 4.458 -14.855 1.00 87.12 89 SER A C 1
ATOM 708 O O . SER A 1 89 ? 12.184 4.148 -16.026 1.00 87.12 89 SER A O 1
ATOM 710 N N . LEU A 1 90 ? 13.144 3.708 -14.040 1.00 87.38 90 LEU A N 1
ATOM 711 C CA . LEU A 1 90 ? 13.649 2.380 -14.412 1.00 87.38 90 LEU A CA 1
ATOM 712 C C . LEU A 1 90 ? 12.520 1.363 -14.652 1.00 87.38 90 LEU A C 1
ATOM 714 O O . LEU A 1 90 ? 12.745 0.320 -15.261 1.00 87.38 90 LEU A O 1
ATOM 718 N N . HIS A 1 91 ? 11.308 1.657 -14.177 1.00 87.00 91 HIS A N 1
ATOM 719 C CA . HIS A 1 91 ? 10.174 0.764 -14.324 1.00 87.00 91 HIS A CA 1
ATOM 720 C C . HIS A 1 91 ? 9.585 0.847 -15.739 1.00 87.00 91 HIS A C 1
ATOM 722 O O . HIS A 1 91 ? 9.420 1.946 -16.277 1.00 87.00 91 HIS A O 1
ATOM 728 N N . PRO A 1 92 ? 9.167 -0.291 -16.319 1.00 85.88 92 PRO A N 1
ATOM 729 C CA . PRO A 1 92 ? 8.521 -0.299 -17.621 1.00 85.88 92 PRO A CA 1
ATOM 730 C C . PRO A 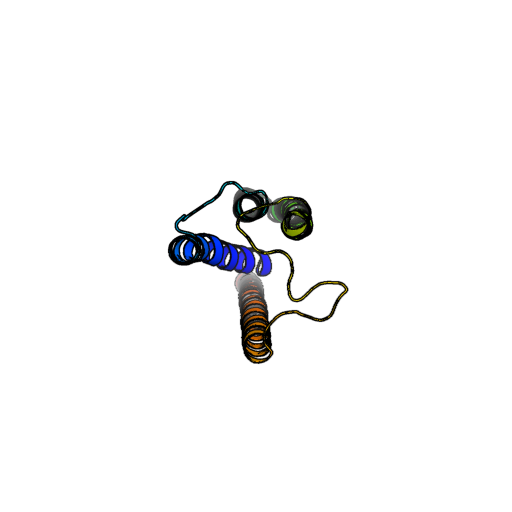1 92 ? 7.180 0.450 -17.601 1.00 85.88 92 PRO A C 1
ATOM 732 O O . PRO A 1 92 ? 6.505 0.563 -16.568 1.00 85.88 92 PRO A O 1
ATOM 735 N N . GLN A 1 93 ? 6.804 0.944 -18.782 1.00 87.31 93 GLN A N 1
ATOM 736 C CA . GLN A 1 93 ? 5.485 1.514 -19.055 1.00 87.31 93 GLN A CA 1
ATOM 737 C C . GLN A 1 93 ? 4.395 0.423 -19.032 1.00 87.31 93 GLN A C 1
ATOM 739 O O . GLN A 1 93 ? 4.719 -0.767 -19.085 1.00 87.31 93 GLN A O 1
ATOM 744 N N . PRO A 1 94 ? 3.102 0.787 -18.937 1.00 86.31 94 PRO A N 1
ATOM 745 C CA . PRO A 1 94 ? 2.015 -0.185 -18.882 1.00 86.31 94 PRO A CA 1
ATOM 746 C C . PRO A 1 94 ? 1.999 -1.109 -20.106 1.00 86.31 94 PRO A C 1
ATOM 748 O O . PRO A 1 94 ? 1.982 -0.656 -21.247 1.00 86.31 94 PRO A O 1
ATOM 751 N N . VAL A 1 95 ? 1.971 -2.418 -19.856 1.00 86.94 95 VAL A N 1
ATOM 752 C CA . VAL A 1 95 ? 2.004 -3.468 -20.896 1.00 86.94 95 VAL A CA 1
ATOM 753 C C . VAL A 1 95 ? 0.697 -4.256 -21.015 1.00 86.94 95 VAL A C 1
ATOM 755 O O . VAL A 1 95 ? 0.484 -4.932 -22.019 1.00 86.94 95 VAL A O 1
ATOM 758 N N . VAL A 1 96 ? -0.179 -4.153 -20.009 1.00 87.44 96 VAL A N 1
ATOM 759 C CA . VAL A 1 96 ? -1.486 -4.834 -19.958 1.00 87.44 96 VAL A CA 1
ATOM 760 C C . VAL A 1 96 ? -2.630 -3.829 -20.056 1.00 87.44 96 VAL A C 1
ATOM 762 O O . VAL A 1 96 ? -3.414 -3.880 -20.994 1.00 87.44 96 VAL A O 1
ATOM 765 N N . LEU A 1 97 ? -2.717 -2.897 -19.103 1.00 82.75 97 LEU A N 1
ATOM 766 C CA . LEU A 1 97 ? -3.733 -1.843 -19.082 1.00 82.75 97 LEU A CA 1
ATOM 767 C C . LEU A 1 97 ? -3.271 -0.665 -19.947 1.00 82.75 97 LEU A C 1
ATOM 769 O O . LEU A 1 97 ? -2.701 0.300 -19.442 1.00 82.75 97 LEU A O 1
ATOM 773 N N . LYS A 1 98 ? -3.480 -0.776 -21.260 1.00 82.50 98 LYS A N 1
ATOM 774 C CA . LYS A 1 98 ? -3.205 0.271 -22.253 1.00 82.50 98 LYS A CA 1
ATOM 775 C C . LYS A 1 98 ? -4.289 0.276 -23.349 1.00 82.50 98 LYS A C 1
ATOM 777 O O . LYS A 1 98 ? -5.022 -0.705 -23.448 1.00 82.50 98 LYS A O 1
ATOM 782 N N . PRO A 1 99 ? -4.427 1.349 -24.155 1.00 83.00 99 PRO A N 1
ATOM 783 C CA . PRO A 1 99 ? -5.467 1.431 -25.194 1.00 83.00 99 PRO A CA 1
ATOM 784 C C . PRO A 1 99 ? -5.342 0.362 -26.289 1.00 83.00 99 PRO A C 1
ATOM 786 O O . PRO A 1 99 ? -6.325 -0.037 -26.906 1.00 83.00 99 PRO A O 1
ATOM 789 N N . GLU A 1 100 ? -4.117 -0.091 -26.538 1.00 86.69 100 GLU A N 1
ATOM 790 C CA . GLU A 1 100 ? -3.800 -1.155 -27.487 1.00 86.69 100 GLU A CA 1
ATOM 791 C C . GLU A 1 100 ? -3.906 -2.539 -26.836 1.00 86.69 100 GLU A C 1
ATOM 793 O O . GLU A 1 100 ? -3.975 -2.681 -25.617 1.00 86.69 100 GLU A O 1
ATOM 798 N N . LYS A 1 101 ? -3.816 -3.594 -27.651 1.00 81.88 101 LYS A N 1
ATOM 799 C CA . LYS A 1 101 ? -3.739 -4.967 -27.135 1.00 81.88 101 LYS A CA 1
ATOM 800 C C . LYS A 1 101 ? -2.516 -5.153 -26.215 1.00 81.88 101 LYS A C 1
ATOM 802 O O . LYS A 1 101 ? -1.464 -4.566 -26.497 1.00 81.88 101 LYS A O 1
ATOM 807 N N . PRO A 1 102 ? -2.620 -5.984 -25.156 1.00 86.25 102 PRO A N 1
ATOM 808 C CA . PRO A 1 102 ? -1.486 -6.321 -24.304 1.00 86.25 102 PRO A CA 1
ATOM 809 C C . PRO A 1 102 ? -0.295 -6.816 -25.125 1.00 86.25 102 PRO A C 1
ATOM 811 O O . PRO A 1 102 ? -0.460 -7.606 -26.050 1.00 86.25 102 PRO A O 1
ATOM 814 N N . THR A 1 103 ? 0.903 -6.352 -24.780 1.00 87.75 103 THR A N 1
ATOM 815 C CA . THR A 1 103 ? 2.156 -6.744 -25.455 1.00 87.75 103 THR A CA 1
ATOM 816 C C . THR A 1 103 ? 2.897 -7.868 -24.738 1.00 87.75 103 THR A C 1
ATOM 818 O O . THR A 1 103 ? 4.009 -8.206 -25.127 1.00 87.75 103 THR A O 1
ATOM 821 N N . LEU A 1 104 ? 2.312 -8.419 -23.671 1.00 88.94 104 LEU A N 1
ATOM 822 C CA . LEU A 1 104 ? 2.873 -9.566 -22.965 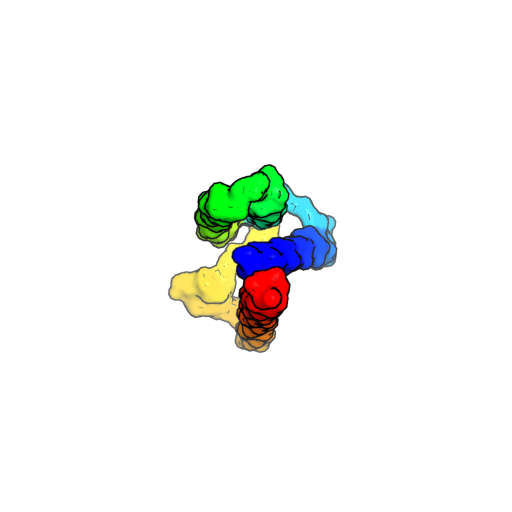1.00 88.94 104 LEU A CA 1
ATOM 823 C C . LEU A 1 104 ? 2.667 -10.851 -23.766 1.00 88.94 104 LEU A C 1
ATOM 825 O O . LEU A 1 104 ? 1.605 -11.048 -24.357 1.00 88.94 104 LEU A O 1
ATOM 829 N N . ASP A 1 105 ? 3.652 -11.743 -23.692 1.00 92.75 105 ASP A N 1
ATOM 830 C CA . ASP A 1 105 ? 3.493 -13.128 -24.122 1.00 92.75 105 ASP A CA 1
ATOM 831 C C . ASP A 1 105 ? 2.281 -13.778 -23.410 1.00 92.75 105 ASP A C 1
ATOM 833 O O . ASP A 1 105 ? 2.079 -13.521 -22.211 1.00 92.75 105 ASP A O 1
ATOM 837 N N . PRO A 1 106 ? 1.456 -14.588 -24.106 1.00 92.38 106 PRO A N 1
ATOM 838 C CA . PRO A 1 106 ? 0.281 -15.225 -23.514 1.00 92.38 106 PRO A CA 1
ATOM 839 C C . PRO A 1 106 ? 0.564 -16.003 -22.222 1.00 92.38 106 PRO A C 1
ATOM 841 O O . PRO A 1 106 ? -0.231 -15.914 -21.282 1.00 92.38 106 PRO A O 1
ATOM 844 N N . ASP A 1 107 ? 1.696 -16.701 -22.122 1.00 95.25 107 ASP A N 1
ATOM 845 C CA . ASP A 1 107 ? 2.033 -17.510 -20.943 1.00 95.25 107 ASP A CA 1
ATOM 846 C C . ASP A 1 107 ? 2.376 -16.628 -19.736 1.00 95.25 107 ASP A C 1
ATOM 848 O O . ASP A 1 107 ? 1.954 -16.881 -18.598 1.00 95.25 107 ASP A O 1
ATOM 852 N N . MET A 1 108 ? 3.072 -15.515 -19.983 1.00 93.62 108 MET A N 1
ATOM 853 C CA . MET A 1 108 ? 3.323 -14.501 -18.959 1.00 93.62 108 MET A CA 1
ATOM 854 C C . MET A 1 108 ? 2.024 -13.832 -18.506 1.00 93.62 108 MET A C 1
ATOM 856 O O . MET A 1 108 ? 1.847 -13.567 -17.314 1.00 93.62 108 MET A O 1
ATOM 860 N N . LEU A 1 109 ? 1.105 -13.564 -19.439 1.00 92.75 109 LEU A N 1
ATOM 861 C CA . LEU A 1 109 ? -0.184 -12.954 -19.129 1.00 92.75 109 LEU A CA 1
ATOM 862 C C . LEU A 1 109 ? -1.036 -13.883 -18.258 1.00 92.75 109 LEU A C 1
ATOM 864 O O . LEU A 1 109 ? -1.595 -13.431 -17.260 1.00 92.75 109 LEU A O 1
ATOM 868 N N . MET A 1 110 ? -1.094 -15.176 -18.582 1.00 94.25 110 MET A N 1
ATOM 869 C CA . MET A 1 110 ? -1.798 -16.173 -17.768 1.00 94.25 110 MET A CA 1
ATOM 870 C C . MET A 1 110 ? -1.207 -16.279 -16.361 1.00 94.25 110 MET A C 1
ATOM 872 O O . MET A 1 110 ? -1.954 -16.294 -15.378 1.00 94.25 110 MET A O 1
ATOM 876 N N . THR A 1 111 ? 0.123 -16.276 -16.247 1.00 95.00 111 THR A N 1
ATOM 877 C CA . THR A 1 111 ? 0.820 -16.275 -14.952 1.00 95.00 111 THR A CA 1
ATOM 878 C C . THR A 1 111 ? 0.456 -15.037 -14.129 1.00 95.00 111 THR A C 1
ATOM 880 O O . THR A 1 111 ? 0.087 -15.152 -12.958 1.00 95.00 111 THR A O 1
ATOM 883 N N . LEU A 1 112 ? 0.481 -13.852 -14.749 1.00 93.31 112 LEU A N 1
ATOM 884 C CA . LEU A 1 112 ? 0.112 -12.593 -14.104 1.00 93.31 112 LEU A CA 1
ATOM 885 C C . LEU A 1 112 ? -1.345 -12.598 -13.628 1.00 93.31 112 LEU A C 1
ATOM 887 O O . LEU A 1 112 ? -1.611 -12.222 -12.489 1.00 93.31 112 LEU A O 1
ATOM 891 N N . MET A 1 113 ? -2.285 -13.028 -14.475 1.00 94.69 113 MET A N 1
ATOM 892 C CA . MET A 1 113 ? -3.714 -13.032 -14.144 1.00 94.69 113 MET A CA 1
ATOM 893 C C . MET A 1 113 ? -4.045 -14.041 -13.045 1.00 94.69 113 MET A C 1
ATOM 895 O O . MET A 1 113 ? -4.823 -13.733 -12.143 1.00 94.69 113 MET A O 1
ATOM 899 N N . THR A 1 114 ? -3.405 -15.210 -13.067 1.00 96.50 114 THR A N 1
ATOM 900 C CA . THR A 1 114 ? -3.552 -16.218 -12.009 1.00 96.50 114 THR A CA 1
ATOM 901 C C . THR A 1 114 ? -3.007 -15.695 -10.683 1.00 96.50 114 THR A C 1
ATOM 903 O O . THR A 1 114 ? -3.682 -15.797 -9.659 1.00 96.50 114 THR A O 1
ATOM 906 N N . GLY A 1 115 ? -1.826 -15.068 -10.696 1.00 96.38 115 GLY A N 1
ATOM 907 C CA . GLY A 1 115 ? -1.249 -14.425 -9.516 1.00 96.38 115 GLY A CA 1
ATOM 908 C C . GLY A 1 115 ? -2.139 -13.305 -8.975 1.00 96.38 115 GLY A C 1
ATOM 909 O O . GLY A 1 115 ? -2.448 -13.284 -7.785 1.00 96.38 115 GLY A O 1
ATOM 910 N N . LEU A 1 116 ? -2.617 -12.414 -9.847 1.00 94.56 116 LEU A N 1
ATOM 911 C CA . LEU A 1 116 ? -3.520 -11.322 -9.481 1.00 94.56 116 LEU A CA 1
ATOM 912 C C . LEU A 1 116 ? -4.797 -11.848 -8.817 1.00 94.56 116 LEU A C 1
ATOM 914 O O . LEU A 1 116 ? -5.193 -11.346 -7.764 1.00 94.56 116 LEU A O 1
ATOM 918 N N . LEU A 1 117 ? -5.420 -12.873 -9.399 1.00 97.19 117 LEU A N 1
ATOM 919 C CA . LEU A 1 117 ? -6.614 -13.500 -8.843 1.00 97.19 117 LEU A CA 1
ATOM 920 C C . LEU A 1 117 ? -6.322 -14.150 -7.484 1.00 97.19 117 LEU A C 1
ATOM 922 O O . LEU A 1 117 ? -7.061 -13.913 -6.530 1.00 97.19 117 LEU A O 1
ATOM 926 N N . ALA A 1 118 ? -5.229 -14.906 -7.368 1.00 96.75 118 ALA A N 1
ATOM 927 C CA . ALA A 1 118 ? -4.845 -15.577 -6.129 1.00 96.75 118 ALA A CA 1
ATOM 928 C C . ALA A 1 118 ? -4.574 -14.582 -4.987 1.00 96.75 118 ALA A C 1
ATOM 930 O O . ALA A 1 118 ? -5.120 -14.739 -3.895 1.00 96.75 118 ALA A O 1
ATOM 931 N N . PHE A 1 119 ? -3.795 -13.524 -5.235 1.00 93.94 119 PHE A N 1
ATOM 932 C CA . PHE A 1 119 ? -3.509 -12.497 -4.229 1.00 93.94 119 PHE A CA 1
ATOM 933 C C . PHE A 1 119 ? -4.749 -11.670 -3.870 1.00 93.94 119 PHE A C 1
ATOM 935 O O . PHE A 1 119 ? -4.926 -11.318 -2.703 1.00 93.94 119 PHE A O 1
ATOM 942 N N . THR A 1 120 ? -5.642 -11.410 -4.830 1.00 94.56 120 THR A N 1
ATOM 943 C CA . THR A 1 120 ? -6.919 -10.728 -4.564 1.00 94.56 120 THR A CA 1
ATOM 944 C C . THR A 1 120 ? -7.830 -11.595 -3.696 1.00 94.56 120 THR A C 1
ATOM 946 O O . THR A 1 120 ? -8.363 -11.118 -2.694 1.00 94.56 120 THR A O 1
ATOM 949 N N . ALA A 1 121 ? -7.973 -12.881 -4.025 1.00 96.25 121 ALA A N 1
ATOM 950 C CA . ALA A 1 121 ? -8.753 -13.829 -3.234 1.00 96.25 121 ALA A CA 1
ATOM 951 C C . ALA A 1 121 ? -8.180 -13.991 -1.819 1.00 96.25 121 ALA A C 1
ATOM 953 O O . ALA A 1 121 ? -8.935 -13.968 -0.847 1.00 96.25 121 ALA A O 1
ATOM 954 N N . LEU A 1 122 ? -6.852 -14.074 -1.688 1.00 94.69 122 LEU A N 1
ATOM 955 C CA . LEU A 1 122 ? -6.166 -14.108 -0.397 1.00 94.69 122 LEU A CA 1
ATOM 956 C C . LEU A 1 122 ? -6.466 -12.851 0.428 1.00 94.69 122 LEU A C 1
ATOM 958 O O . LEU A 1 122 ? -6.842 -12.956 1.594 1.00 94.69 122 LEU A O 1
ATOM 962 N N . PHE A 1 123 ? -6.340 -11.665 -0.169 1.00 92.81 123 PHE A N 1
ATOM 963 C CA . PHE A 1 123 ? -6.606 -10.398 0.508 1.00 92.81 123 PHE A CA 1
ATOM 964 C C . PHE A 1 123 ? -8.058 -10.298 0.996 1.00 92.81 123 PHE A C 1
ATOM 966 O O . PHE A 1 123 ? -8.302 -9.989 2.165 1.00 92.81 123 PHE A O 1
ATOM 973 N N . LEU A 1 124 ? -9.026 -10.623 0.134 1.00 94.31 124 LEU A N 1
ATOM 974 C CA . LEU A 1 124 ? -10.444 -10.638 0.497 1.00 94.31 124 LEU A CA 1
ATOM 975 C C . LEU A 1 124 ? -10.735 -11.672 1.590 1.00 94.31 124 LEU A C 1
ATOM 977 O O . LEU A 1 124 ? -11.433 -11.359 2.555 1.00 94.31 124 LEU A O 1
ATOM 981 N N . GLY A 1 125 ? -10.157 -12.871 1.486 1.00 93.50 125 GLY A N 1
ATOM 982 C CA . GLY A 1 125 ? -10.273 -13.918 2.499 1.00 93.50 125 GLY A CA 1
ATOM 983 C C . GLY A 1 125 ? -9.769 -13.461 3.869 1.00 93.50 125 GLY A C 1
ATOM 984 O O . GLY A 1 125 ? -10.463 -13.636 4.871 1.00 93.50 125 GLY A O 1
ATOM 985 N N . LEU A 1 126 ? -8.612 -12.794 3.919 1.00 92.56 126 LEU A N 1
ATOM 986 C CA . LEU A 1 126 ? -8.055 -12.242 5.156 1.00 92.56 126 LEU A CA 1
ATOM 987 C C . LEU A 1 126 ? -8.933 -11.127 5.741 1.00 92.56 126 LEU A C 1
ATOM 989 O O . LEU A 1 126 ? -9.142 -11.099 6.955 1.00 92.56 126 LEU A O 1
ATOM 993 N N . ILE A 1 127 ? -9.498 -10.245 4.910 1.00 92.31 127 ILE A N 1
ATOM 994 C CA . ILE A 1 127 ? -10.436 -9.208 5.373 1.00 92.31 127 ILE A CA 1
ATOM 995 C C . ILE A 1 127 ? -11.687 -9.837 5.981 1.00 92.31 127 ILE A C 1
ATOM 997 O O . ILE A 1 127 ? -12.084 -9.455 7.084 1.00 92.31 127 ILE A O 1
ATOM 1001 N N . VAL A 1 128 ? -12.302 -10.797 5.287 1.00 92.94 128 VAL A N 1
ATOM 1002 C CA . VAL A 1 128 ? -13.507 -11.487 5.767 1.00 92.94 128 VAL A CA 1
ATOM 1003 C C . VAL A 1 128 ? -13.217 -12.203 7.083 1.00 92.94 128 VAL A C 1
ATOM 1005 O O . VAL A 1 128 ? -13.994 -12.087 8.032 1.00 92.94 128 VAL A O 1
ATOM 1008 N N . PHE A 1 129 ? -12.067 -12.871 7.183 1.00 91.00 129 PHE A N 1
ATOM 1009 C CA . PHE A 1 129 ? -11.634 -13.540 8.403 1.00 91.00 129 PHE A CA 1
ATOM 1010 C C . PHE A 1 129 ? -11.440 -12.561 9.572 1.00 91.00 129 PHE A C 1
ATOM 1012 O O . PHE A 1 129 ? -11.997 -12.769 10.653 1.00 91.00 129 PHE A O 1
ATOM 1019 N N . ARG A 1 130 ? -10.715 -11.452 9.366 1.00 91.44 130 ARG A N 1
ATOM 1020 C CA . ARG A 1 130 ? -10.503 -10.418 10.399 1.00 91.44 130 ARG A CA 1
ATOM 1021 C C . ARG A 1 130 ? -11.812 -9.773 10.839 1.00 91.44 130 ARG A C 1
ATOM 1023 O O . ARG A 1 130 ? -12.036 -9.608 12.036 1.00 91.44 130 ARG A O 1
ATOM 1030 N N . TYR A 1 131 ? -12.701 -9.474 9.897 1.00 90.69 131 TYR A N 1
ATOM 1031 C CA . TYR A 1 131 ? -14.028 -8.949 10.204 1.00 90.69 131 TYR A CA 1
ATOM 1032 C C . TYR A 1 131 ? -14.864 -9.945 11.026 1.00 90.69 131 TYR A C 1
ATOM 1034 O O . TYR A 1 131 ? -15.501 -9.564 12.010 1.00 90.69 131 TYR A O 1
ATOM 1042 N N . GLY A 1 132 ? -14.822 -11.235 10.679 1.00 91.31 132 GLY A N 1
ATOM 1043 C CA . GLY A 1 132 ? -15.474 -12.304 11.439 1.00 91.31 132 GLY A CA 1
ATOM 1044 C C . GLY A 1 132 ? -14.951 -12.428 12.875 1.00 91.31 132 GLY A C 1
ATOM 1045 O O . GLY A 1 132 ? -15.744 -12.584 13.810 1.00 91.31 132 GLY A O 1
ATOM 1046 N N . LEU A 1 133 ? -13.636 -12.288 13.076 1.00 90.25 133 LEU A N 1
ATOM 1047 C CA . LEU A 1 133 ? -13.014 -12.262 14.404 1.00 90.25 133 LEU A CA 1
ATOM 1048 C C . LEU A 1 133 ? -13.493 -11.072 15.244 1.00 90.25 133 LEU A C 1
ATOM 1050 O O . LEU A 1 133 ? -13.887 -11.263 16.396 1.00 90.25 133 LEU A O 1
ATOM 1054 N N . GLU A 1 134 ? -13.496 -9.860 14.684 1.00 88.75 134 GLU A N 1
ATOM 1055 C CA . GLU A 1 134 ? -13.989 -8.660 15.378 1.00 88.75 134 GLU A CA 1
ATOM 1056 C C . GLU A 1 134 ? -15.464 -8.810 15.766 1.00 88.75 134 GLU A C 1
ATOM 10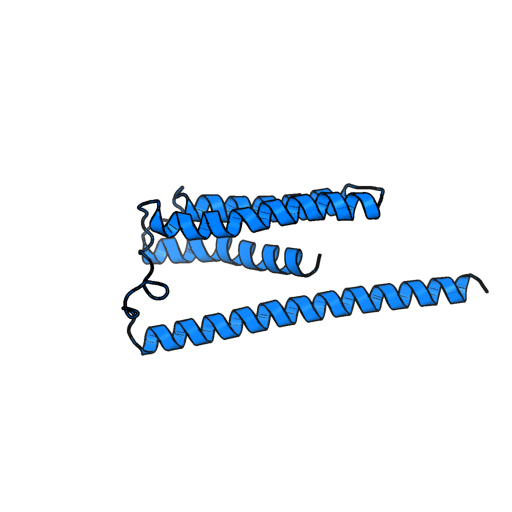58 O O . GLU A 1 134 ? -15.840 -8.563 16.914 1.00 88.75 134 GLU A O 1
ATOM 1063 N N . ARG A 1 135 ? -16.299 -9.298 14.842 1.00 90.19 135 ARG A N 1
ATOM 1064 C CA . ARG A 1 135 ? -17.722 -9.548 15.102 1.00 90.19 135 ARG A CA 1
ATOM 1065 C C . ARG A 1 135 ? -17.936 -10.579 16.210 1.00 90.19 135 ARG A C 1
ATOM 1067 O O . ARG A 1 135 ? -18.846 -10.427 17.022 1.00 90.19 135 ARG A O 1
ATOM 1074 N N . SER A 1 136 ? -17.097 -11.610 16.265 1.00 92.06 136 SER A N 1
ATOM 1075 C CA . SER A 1 136 ? -17.168 -12.636 17.309 1.00 92.06 136 SER A CA 1
ATOM 1076 C C . SER A 1 136 ? -16.789 -12.075 18.681 1.00 92.06 136 SER A C 1
ATOM 1078 O O . SER A 1 136 ? -17.503 -12.325 19.651 1.00 92.06 136 SER A O 1
ATOM 1080 N N . ARG A 1 137 ? -15.730 -11.256 18.763 1.00 88.94 137 ARG A N 1
ATOM 1081 C CA . ARG A 1 137 ? -15.335 -10.556 20.001 1.00 88.94 137 ARG A CA 1
ATOM 1082 C C . ARG A 1 137 ? -16.441 -9.635 20.509 1.00 88.94 137 ARG A C 1
ATOM 1084 O O . ARG A 1 137 ? -16.812 -9.719 21.675 1.00 88.94 137 ARG A O 1
ATOM 1091 N N . TRP A 1 138 ? -17.036 -8.848 19.615 1.00 86.75 138 TRP A N 1
ATOM 1092 C CA . TRP A 1 138 ? -18.161 -7.972 19.945 1.00 86.75 138 TRP A CA 1
ATOM 1093 C C . TRP A 1 138 ? -19.351 -8.744 20.534 1.00 86.75 138 TRP A C 1
ATOM 1095 O O . TRP A 1 138 ? -19.922 -8.355 21.551 1.00 86.75 138 TRP A O 1
ATOM 1105 N N . ASN A 1 139 ? -19.709 -9.883 19.934 1.00 91.62 139 ASN A N 1
ATOM 1106 C CA . ASN A 1 139 ? -20.797 -10.723 20.438 1.00 91.62 139 ASN A CA 1
ATOM 1107 C C . ASN A 1 139 ? -20.506 -11.295 21.835 1.00 91.62 139 ASN A C 1
ATOM 1109 O O . ASN A 1 139 ? -21.432 -11.420 22.639 1.00 91.62 139 ASN A O 1
ATOM 1113 N N . LEU A 1 140 ? -19.250 -11.646 22.128 1.00 91.31 140 LEU A N 1
ATOM 1114 C CA . LEU A 1 140 ? -18.837 -12.116 23.453 1.00 91.31 140 LEU A CA 1
ATOM 1115 C C . LEU A 1 140 ? -18.943 -10.999 24.495 1.00 91.31 140 LEU A C 1
ATOM 1117 O O . LEU A 1 140 ? -19.552 -11.212 25.538 1.00 91.31 140 LEU A O 1
ATOM 1121 N N . GLU A 1 141 ? -18.450 -9.797 24.192 1.00 90.12 141 GLU A N 1
ATOM 1122 C CA . GLU A 1 141 ? -18.554 -8.636 25.086 1.00 90.12 141 GLU A CA 1
ATOM 1123 C C . GLU A 1 141 ? -20.011 -8.305 25.436 1.00 90.12 141 GLU A C 1
ATOM 1125 O O . GLU A 1 141 ? -20.335 -8.048 26.597 1.00 90.12 141 GLU A O 1
ATOM 1130 N N . LEU A 1 142 ? -20.914 -8.368 24.452 1.00 90.19 142 LEU A N 1
ATOM 1131 C CA . LEU A 1 142 ? -22.346 -8.166 24.680 1.00 90.19 142 LEU A CA 1
ATOM 1132 C C . LEU A 1 142 ? -22.955 -9.230 25.601 1.00 90.19 142 LEU A C 1
ATOM 1134 O O . LEU A 1 142 ? -23.823 -8.904 26.410 1.00 90.19 142 LEU A O 1
ATOM 1138 N N . ARG A 1 143 ? -22.526 -10.492 25.487 1.00 90.00 143 ARG A N 1
ATOM 1139 C CA . ARG A 1 143 ? -23.000 -11.581 26.355 1.00 90.00 143 ARG A CA 1
ATOM 1140 C C . ARG A 1 143 ? -22.492 -11.411 27.780 1.00 90.00 143 ARG A C 1
ATOM 1142 O O . ARG A 1 143 ? -23.308 -11.446 28.692 1.00 90.00 143 ARG A O 1
ATOM 1149 N N . THR A 1 144 ? -21.202 -11.134 27.959 1.00 91.19 144 THR A N 1
ATOM 1150 C CA . THR A 1 144 ? -20.602 -10.902 29.281 1.00 91.19 144 THR A CA 1
ATOM 1151 C C . THR A 1 144 ? -21.264 -9.730 30.005 1.00 91.19 144 THR A C 1
ATOM 1153 O O . THR A 1 144 ? -21.560 -9.827 31.192 1.00 91.19 144 THR A O 1
ATOM 1156 N N . ARG A 1 145 ? -21.576 -8.637 29.293 1.00 87.12 145 ARG A N 1
ATOM 1157 C CA . ARG A 1 145 ? -22.307 -7.491 29.866 1.00 87.12 145 ARG A CA 1
ATOM 1158 C C . ARG A 1 145 ? -23.728 -7.840 30.305 1.00 87.12 145 ARG A C 1
ATOM 1160 O O . ARG A 1 145 ? -24.205 -7.271 31.275 1.00 87.12 145 ARG A O 1
ATOM 1167 N N . ARG A 1 146 ? -24.407 -8.752 29.601 1.00 85.12 146 ARG A N 1
ATOM 1168 C CA . ARG A 1 146 ? -25.754 -9.215 29.974 1.00 85.12 146 ARG A CA 1
ATOM 1169 C C . ARG A 1 146 ? -25.730 -10.144 31.183 1.00 85.12 146 ARG A C 1
ATOM 1171 O O . ARG A 1 146 ? -26.615 -10.043 32.016 1.00 85.12 146 ARG A O 1
ATOM 1178 N N . THR A 1 147 ? -24.740 -11.031 31.277 1.00 85.81 147 THR A N 1
ATOM 1179 C CA . THR A 1 147 ? -24.623 -11.981 32.393 1.00 85.81 147 THR A CA 1
ATOM 1180 C C . THR A 1 147 ? -24.043 -11.357 33.658 1.00 85.81 147 THR A C 1
ATOM 1182 O O . THR A 1 147 ? -24.371 -11.818 34.735 1.00 85.81 147 THR A O 1
ATOM 1185 N N . GLY A 1 148 ? -23.193 -10.329 33.550 1.00 71.94 148 GLY A N 1
ATOM 1186 C CA . GLY A 1 148 ? -22.641 -9.608 34.707 1.00 71.94 148 GLY A CA 1
ATOM 1187 C C . GLY A 1 148 ? -23.536 -8.492 35.261 1.00 71.94 148 GLY A C 1
ATOM 1188 O O . GLY A 1 148 ? -23.162 -7.853 36.237 1.00 71.94 148 GLY A O 1
ATOM 1189 N N . ALA A 1 149 ? -24.677 -8.222 34.619 1.00 60.06 149 ALA A N 1
ATOM 1190 C CA . ALA A 1 149 ? -25.691 -7.273 35.087 1.00 60.06 149 ALA A CA 1
ATOM 1191 C C . ALA A 1 149 ? -26.884 -7.959 35.788 1.00 60.06 149 ALA A C 1
ATOM 1193 O O . ALA A 1 149 ? -27.825 -7.269 36.179 1.00 60.06 149 ALA A O 1
ATOM 1194 N N . ALA A 1 150 ? -26.852 -9.291 35.901 1.00 51.28 150 ALA A N 1
ATOM 1195 C CA . ALA A 1 150 ? -27.785 -10.122 36.661 1.00 51.28 150 ALA A CA 1
ATOM 1196 C C . ALA A 1 150 ? -27.099 -10.610 37.942 1.00 51.28 150 ALA A C 1
ATOM 1198 O O . ALA A 1 150 ? -27.810 -10.743 38.959 1.00 51.28 150 ALA A O 1
#

Secondary structure (DSSP, 8-state):
-HHHHHHHHHHHHHHHHHHHHHHHHHS-S----HHHHHHHHHHHHHHHHHHHHHH-SSHHHHHHHHHHHHHHHHHHHHHHHHHHHHS--SSPPPSSSSSSPP-S-HHHHHHHHHHHHHHHHHHHHHHHHHHHHHHHHHHHHHHHHHHTT-